Protein AF-A0A969ESJ6-F1 (afdb_monomer_lite)

pLDDT: mean 71.33, std 16.99, range [37.06, 88.94]

Radius of gyration: 12.71 Å; chains: 1; bounding box: 22×30×35 Å

Sequence (70 aa):
MNKMLPVLAALTLASGTAFAAMTFEEVDINKDGVVSTEEAATVEGLDFATADVNGDGAISVQEYQAAVAE

Secondary structure (DSSP, 8-state):
-----------------------HHHH-SS-SSEEEHHHHTTSTT--HHHH-SS-SSEEEHHHHHHHH--

Foldseek 3Di:
DDDDDDDDDDPDDDDADAPVFDQPVVLPPVPPQKRAPVSQVVTPPRPQVQLPPVPPRIHGPVSVCSSRRD

Structure (mmCIF, N/CA/C/O backbone):
data_AF-A0A969ESJ6-F1
#
_entry.id   AF-A0A969ESJ6-F1
#
loop_
_atom_site.group_PDB
_atom_site.id
_atom_site.type_symbol
_atom_site.label_atom_id
_atom_site.label_alt_id
_atom_site.label_comp_id
_atom_site.label_asym_id
_atom_site.label_entity_id
_atom_site.label_seq_id
_atom_site.pdbx_PDB_ins_code
_atom_site.Cartn_x
_atom_site.Cartn_y
_atom_site.Cartn_z
_atom_site.occupancy
_atom_site.B_iso_or_equiv
_atom_site.auth_seq_id
_atom_site.auth_comp_id
_atom_site.auth_asym_id
_atom_site.auth_atom_id
_atom_site.pdbx_PDB_model_num
ATOM 1 N N . MET A 1 1 ? -16.035 14.620 19.682 1.00 37.47 1 MET A N 1
ATOM 2 C CA . MET A 1 1 ? -16.205 13.411 20.510 1.00 37.47 1 MET A CA 1
ATOM 3 C C . MET A 1 1 ? -16.410 12.192 19.614 1.00 37.47 1 MET A C 1
ATOM 5 O O . MET A 1 1 ? -17.427 12.105 18.945 1.00 37.47 1 MET A O 1
ATOM 9 N N . ASN A 1 2 ? -15.405 11.311 19.615 1.00 46.84 2 ASN A N 1
ATOM 10 C CA . ASN A 1 2 ? -15.482 9.844 19.593 1.00 46.84 2 ASN A CA 1
ATOM 11 C C . ASN A 1 2 ? -16.232 9.144 18.446 1.00 46.84 2 ASN A C 1
ATOM 13 O O . ASN A 1 2 ? -17.429 8.890 18.546 1.00 46.84 2 ASN A O 1
ATOM 17 N N . LYS A 1 3 ? -15.468 8.622 17.478 1.00 37.06 3 LYS A N 1
ATOM 18 C CA . LYS A 1 3 ? -15.740 7.295 16.907 1.00 37.06 3 LYS A CA 1
ATOM 19 C C . LYS A 1 3 ? -14.463 6.468 16.948 1.00 37.06 3 LYS A C 1
ATOM 21 O O . LYS A 1 3 ? -13.579 6.591 16.116 1.00 37.06 3 LYS A O 1
ATOM 26 N N . MET A 1 4 ? -14.367 5.709 18.030 1.00 43.03 4 MET A N 1
ATOM 27 C CA . MET A 1 4 ? -13.404 4.641 18.230 1.00 43.03 4 MET A CA 1
ATOM 28 C C . MET A 1 4 ? -13.699 3.563 17.182 1.00 43.03 4 MET A C 1
ATOM 30 O O . MET A 1 4 ? -14.831 3.084 17.141 1.00 43.03 4 MET A O 1
ATOM 34 N N . LEU A 1 5 ? -12.718 3.173 16.371 1.00 42.22 5 LEU A N 1
ATOM 35 C CA . LEU A 1 5 ? -12.741 1.870 15.712 1.00 42.22 5 LEU A CA 1
ATOM 36 C C . LEU A 1 5 ? -11.658 1.000 16.357 1.00 42.22 5 LEU A C 1
ATOM 38 O O . LEU A 1 5 ? -10.474 1.303 16.220 1.00 42.22 5 LEU A O 1
ATOM 42 N N . PRO A 1 6 ? -12.034 -0.053 17.098 1.00 58.06 6 PRO A N 1
ATOM 43 C CA . PRO A 1 6 ? -11.138 -1.142 17.422 1.00 58.06 6 PRO A CA 1
ATOM 44 C C . PRO A 1 6 ? -11.329 -2.233 16.363 1.00 58.06 6 PRO A C 1
ATOM 46 O O . PRO A 1 6 ? -12.339 -2.928 16.364 1.00 58.06 6 PRO A O 1
ATOM 49 N N . VAL A 1 7 ? -10.373 -2.391 15.458 1.00 40.44 7 VAL A N 1
ATOM 50 C CA . VAL A 1 7 ? -10.278 -3.558 14.568 1.00 40.44 7 VAL A CA 1
ATOM 51 C C . VAL A 1 7 ? -8.786 -3.883 14.562 1.00 40.44 7 VAL A C 1
ATOM 53 O O . VAL A 1 7 ? -7.993 -3.095 14.073 1.00 40.44 7 VAL A O 1
ATOM 56 N N . LEU A 1 8 ? -8.253 -4.847 15.313 1.00 49.75 8 LEU A N 1
ATOM 57 C CA . LEU A 1 8 ? -8.570 -6.273 15.393 1.00 49.75 8 LEU A CA 1
ATOM 58 C C . LEU A 1 8 ? -8.753 -6.919 14.017 1.00 49.75 8 LEU A C 1
ATOM 60 O O . LEU A 1 8 ? -9.811 -7.449 13.709 1.00 49.75 8 LEU A O 1
ATOM 64 N N . ALA A 1 9 ? -7.688 -6.915 13.222 1.00 42.03 9 ALA A N 1
ATOM 65 C CA . ALA A 1 9 ? -7.511 -7.889 12.159 1.00 42.03 9 ALA A CA 1
ATOM 66 C C . ALA A 1 9 ? -6.148 -8.553 12.358 1.00 42.03 9 ALA A C 1
ATOM 68 O O . ALA A 1 9 ? -5.091 -7.933 12.260 1.00 42.03 9 ALA A O 1
ATOM 69 N N . ALA A 1 10 ? -6.208 -9.814 12.772 1.00 43.28 10 ALA A N 1
ATOM 70 C CA . ALA A 1 10 ? -5.067 -10.694 12.882 1.00 43.28 10 ALA A CA 1
ATOM 71 C C . ALA A 1 10 ? -4.439 -10.859 11.493 1.00 43.28 10 ALA A C 1
ATOM 73 O O . ALA A 1 10 ? -5.058 -11.434 10.604 1.00 43.28 10 ALA A O 1
ATOM 74 N N . LEU A 1 11 ? -3.213 -10.364 11.320 1.00 42.62 11 LEU A N 1
ATOM 75 C CA . LEU A 1 11 ? -2.422 -10.603 10.119 1.00 42.62 11 LEU A CA 1
ATOM 76 C C . LEU A 1 11 ? -1.876 -12.035 10.187 1.00 42.62 11 LEU A C 1
ATOM 78 O O . LEU A 1 11 ? -0.799 -12.298 10.726 1.00 42.62 11 LEU A O 1
ATOM 82 N N . THR A 1 12 ? -2.683 -12.989 9.729 1.00 43.84 12 THR A N 1
ATOM 83 C CA . THR A 1 12 ? -2.256 -14.367 9.499 1.00 43.84 12 THR A CA 1
ATOM 84 C C . THR A 1 12 ? -1.366 -14.397 8.265 1.00 43.84 12 THR A C 1
ATOM 86 O O . THR A 1 12 ? -1.828 -14.152 7.158 1.00 43.84 12 THR A O 1
ATOM 89 N N . LEU A 1 13 ? -0.085 -14.685 8.487 1.00 60.84 13 LEU A N 1
ATOM 90 C CA . LEU A 1 13 ? 0.930 -14.867 7.455 1.00 60.84 13 LEU A CA 1
ATOM 91 C C . LEU A 1 13 ? 0.574 -16.038 6.523 1.00 60.84 13 LEU A C 1
ATOM 93 O O . LEU A 1 13 ? 0.599 -17.187 6.963 1.00 60.84 13 LEU A O 1
ATOM 97 N N . ALA A 1 14 ? 0.297 -15.757 5.254 1.00 48.91 14 ALA A N 1
ATOM 98 C CA . ALA A 1 14 ? 0.304 -16.696 4.126 1.00 48.91 14 ALA A CA 1
ATOM 99 C C . ALA A 1 14 ? 0.141 -15.855 2.844 1.00 48.91 14 ALA A C 1
ATOM 101 O O . ALA A 1 14 ? -0.675 -14.950 2.866 1.00 48.91 14 ALA A O 1
ATOM 102 N N . SER A 1 15 ? 0.812 -16.056 1.715 1.00 49.59 15 SER A N 1
ATOM 103 C CA . SER A 1 15 ? 1.948 -16.888 1.320 1.00 49.59 15 SER A CA 1
ATOM 104 C C . SER A 1 15 ? 2.258 -16.455 -0.123 1.00 49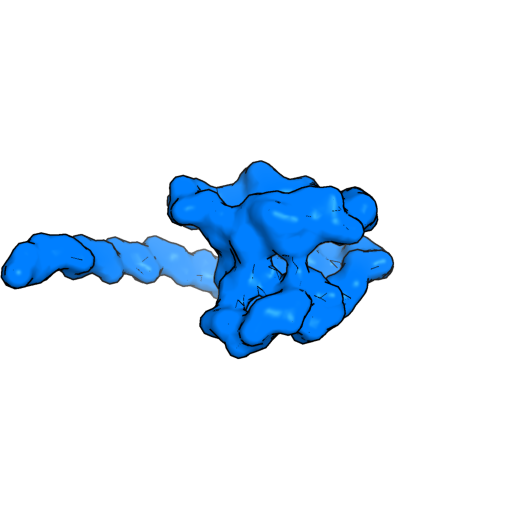.59 15 SER A C 1
ATOM 106 O O . SER A 1 15 ? 1.374 -16.579 -0.950 1.00 49.59 15 SER A O 1
ATOM 108 N N . GLY A 1 16 ? 3.475 -15.980 -0.413 1.00 60.12 16 GLY A N 1
ATOM 109 C CA . GLY A 1 16 ? 3.788 -15.198 -1.622 1.00 60.12 16 GLY A CA 1
ATOM 110 C C . GLY A 1 16 ? 3.750 -15.879 -2.997 1.00 60.12 16 GLY A C 1
ATOM 111 O O . GLY A 1 16 ? 4.227 -16.999 -3.186 1.00 60.12 16 GLY A O 1
ATOM 112 N N . THR A 1 17 ? 3.319 -15.079 -3.966 1.00 44.84 17 THR A N 1
ATOM 113 C CA . THR A 1 17 ? 3.279 -15.167 -5.426 1.00 44.84 17 THR A CA 1
ATOM 114 C C . THR A 1 17 ? 3.293 -13.735 -5.980 1.00 44.84 17 THR A C 1
ATOM 116 O O . THR A 1 17 ? 2.433 -13.319 -6.739 1.00 44.84 17 THR A O 1
ATOM 119 N N . ALA A 1 18 ? 4.352 -13.000 -5.621 1.00 49.78 18 ALA A N 1
ATOM 120 C CA . ALA A 1 18 ? 4.849 -11.778 -6.253 1.00 49.78 18 ALA A CA 1
ATOM 121 C C . ALA A 1 18 ? 4.134 -11.390 -7.565 1.00 49.78 18 ALA A C 1
ATOM 123 O O . ALA A 1 18 ? 4.609 -11.686 -8.669 1.00 49.78 18 ALA A O 1
ATOM 124 N N . PHE A 1 19 ? 3.021 -10.665 -7.442 1.00 50.72 19 PHE A N 1
ATOM 125 C CA . PHE A 1 19 ? 2.593 -9.776 -8.506 1.00 50.72 19 PHE A CA 1
ATOM 126 C C . PHE A 1 19 ? 3.731 -8.774 -8.675 1.00 50.72 19 PHE A C 1
ATOM 128 O O . PHE A 1 19 ? 4.187 -8.165 -7.709 1.00 50.72 19 PHE A O 1
ATOM 135 N N . ALA A 1 20 ? 4.243 -8.644 -9.896 1.00 51.81 20 ALA A N 1
ATOM 136 C CA . ALA A 1 20 ? 5.256 -7.661 -10.271 1.00 51.81 20 ALA A CA 1
ATOM 137 C C . ALA A 1 20 ? 4.669 -6.231 -10.250 1.00 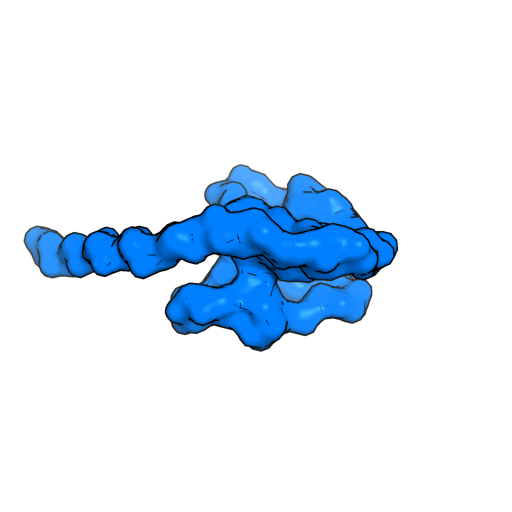51.81 20 ALA A C 1
ATOM 139 O O . ALA A 1 20 ? 4.725 -5.511 -11.244 1.00 51.81 20 ALA A O 1
ATOM 140 N N . ALA A 1 21 ? 4.033 -5.864 -9.140 1.00 56.69 21 ALA A N 1
ATOM 141 C CA . ALA A 1 21 ? 3.342 -4.617 -8.901 1.00 56.69 21 ALA A CA 1
ATOM 142 C C . ALA A 1 21 ? 4.323 -3.623 -8.276 1.00 56.69 21 ALA A C 1
ATOM 144 O O . ALA A 1 21 ? 5.167 -3.990 -7.457 1.00 56.69 21 ALA A O 1
ATOM 145 N N . MET A 1 22 ? 4.226 -2.373 -8.714 1.00 69.81 22 MET A N 1
ATOM 146 C CA . MET A 1 22 ? 4.986 -1.228 -8.211 1.00 69.81 22 MET A CA 1
ATOM 147 C C . MET A 1 22 ? 5.068 -1.234 -6.680 1.00 69.81 22 MET A C 1
ATOM 149 O O . MET A 1 22 ? 4.171 -1.714 -6.001 1.00 69.81 22 MET A O 1
ATOM 153 N N . THR A 1 23 ? 6.138 -0.729 -6.088 1.00 80.62 23 THR A N 1
ATOM 154 C CA . THR A 1 23 ? 6.206 -0.621 -4.624 1.00 80.62 23 THR A CA 1
ATOM 155 C C . THR A 1 23 ? 5.106 0.307 -4.100 1.00 80.62 23 THR A C 1
ATOM 157 O O . THR A 1 23 ? 4.660 1.206 -4.808 1.00 80.62 23 THR A O 1
ATOM 160 N N . PHE A 1 24 ? 4.674 0.124 -2.848 1.00 81.88 24 PHE A N 1
ATOM 161 C CA . PHE A 1 24 ? 3.691 1.016 -2.217 1.00 81.88 24 PHE A CA 1
ATOM 162 C C . PHE A 1 24 ? 4.078 2.496 -2.376 1.00 81.88 24 PHE A C 1
ATOM 164 O O . PHE A 1 24 ? 3.248 3.322 -2.723 1.00 81.88 24 PHE A O 1
ATOM 171 N N . GLU A 1 25 ? 5.363 2.810 -2.201 1.00 84.75 25 GLU A N 1
ATOM 172 C CA . GLU A 1 25 ? 5.912 4.166 -2.329 1.00 84.75 25 GLU A CA 1
ATOM 173 C C . GLU A 1 25 ? 5.850 4.739 -3.754 1.00 84.75 25 GLU A C 1
ATOM 175 O O . GLU A 1 25 ? 5.951 5.953 -3.929 1.00 84.75 25 GLU A O 1
ATOM 180 N N . GLU A 1 26 ? 5.744 3.888 -4.776 1.00 84.06 26 GLU A N 1
ATOM 181 C CA . GLU A 1 26 ? 5.561 4.314 -6.168 1.00 84.06 26 GLU A CA 1
ATOM 182 C C . GLU A 1 26 ? 4.095 4.619 -6.485 1.00 84.06 26 GLU A C 1
ATOM 184 O O . GLU A 1 26 ? 3.820 5.418 -7.379 1.00 84.06 26 GLU A O 1
ATOM 189 N N . VAL A 1 27 ? 3.170 3.996 -5.753 1.00 82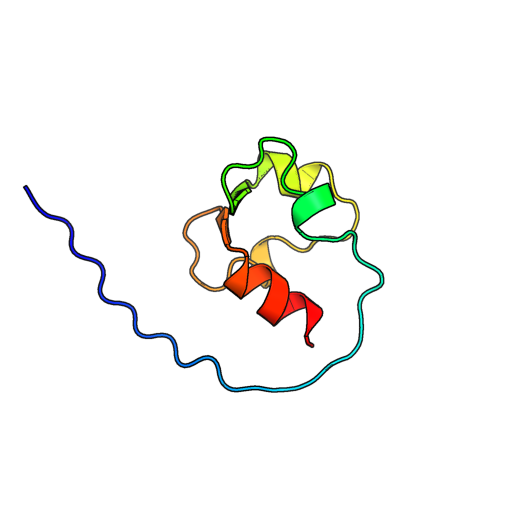.88 27 VAL A N 1
ATOM 190 C CA . VAL A 1 27 ? 1.725 4.186 -5.913 1.00 82.88 27 VAL A CA 1
ATOM 191 C C . VAL A 1 27 ? 1.201 5.316 -5.028 1.00 82.88 27 VAL A C 1
ATOM 193 O O . VAL A 1 27 ? 0.321 6.065 -5.443 1.00 82.88 27 VAL A O 1
ATOM 196 N N . ASP A 1 28 ? 1.761 5.461 -3.830 1.00 87.06 28 ASP A N 1
ATOM 197 C CA . ASP A 1 28 ? 1.497 6.557 -2.901 1.00 87.06 28 ASP A CA 1
ATOM 198 C C . ASP A 1 28 ? 2.199 7.836 -3.397 1.00 87.06 28 ASP A C 1
ATOM 200 O O . ASP A 1 28 ? 3.286 8.227 -2.952 1.00 87.06 28 ASP A O 1
ATOM 204 N N . ILE A 1 29 ? 1.593 8.465 -4.408 1.00 86.50 29 ILE A N 1
ATOM 205 C CA . ILE A 1 29 ? 2.111 9.665 -5.076 1.00 86.50 29 ILE A CA 1
ATOM 206 C C . ILE A 1 29 ? 2.193 10.819 -4.077 1.00 86.50 29 ILE A C 1
ATOM 208 O O . ILE A 1 29 ? 3.143 11.615 -4.110 1.00 86.50 29 ILE A O 1
ATOM 212 N N . ASN A 1 30 ? 1.182 10.937 -3.219 1.00 87.06 30 ASN A N 1
ATOM 213 C CA . ASN A 1 30 ? 1.058 12.039 -2.277 1.00 87.06 30 ASN A CA 1
ATOM 214 C C . ASN A 1 30 ? 1.877 11.816 -0.980 1.00 87.06 30 ASN A C 1
ATOM 216 O O . ASN A 1 30 ? 2.204 12.794 -0.297 1.00 87.06 30 ASN A O 1
ATOM 220 N N . LYS A 1 31 ? 2.298 10.573 -0.713 1.00 87.94 31 LYS A N 1
ATOM 221 C CA . LYS A 1 31 ? 3.099 10.123 0.435 1.00 87.94 31 LYS A CA 1
ATOM 222 C C . LYS A 1 31 ? 2.411 10.289 1.786 1.00 87.94 31 LYS A C 1
ATOM 224 O O . LYS A 1 31 ? 3.074 10.628 2.775 1.00 87.94 31 LYS A O 1
ATOM 229 N N . ASP A 1 32 ? 1.102 10.086 1.841 1.00 87.56 32 ASP A N 1
ATOM 230 C CA . ASP A 1 32 ? 0.309 10.155 3.070 1.00 87.56 32 ASP A CA 1
ATOM 231 C C . ASP A 1 32 ? 0.256 8.819 3.829 1.00 87.56 32 ASP A C 1
ATOM 233 O O . ASP A 1 32 ? -0.216 8.781 4.971 1.00 87.56 32 ASP A O 1
ATOM 237 N N . GLY A 1 33 ? 0.832 7.755 3.260 1.00 86.56 33 GLY A N 1
ATOM 238 C CA . GLY A 1 33 ? 0.894 6.431 3.868 1.00 86.56 33 GLY A CA 1
ATOM 239 C C . GLY A 1 33 ? -0.326 5.560 3.580 1.00 86.56 33 GLY A C 1
ATOM 240 O O . GLY A 1 33 ? -0.429 4.471 4.161 1.00 86.56 33 GLY A O 1
ATOM 241 N N . VAL A 1 34 ? -1.215 5.991 2.682 1.00 87.94 34 VAL A N 1
ATOM 242 C CA . VAL A 1 34 ? -2.282 5.173 2.102 1.00 87.94 34 VAL A CA 1
ATOM 243 C C . VAL A 1 34 ? -2.324 5.346 0.581 1.00 87.94 34 VAL A C 1
ATOM 245 O O . VAL A 1 34 ? -1.823 6.310 0.027 1.00 87.94 34 VAL A O 1
ATOM 248 N N . VAL A 1 35 ? -2.908 4.383 -0.122 1.00 87.12 35 VAL A N 1
ATOM 249 C CA . VAL A 1 35 ? -3.193 4.503 -1.553 1.00 87.12 35 VAL A CA 1
ATOM 250 C C . VAL A 1 35 ? -4.680 4.745 -1.711 1.00 87.12 35 VAL A C 1
ATOM 252 O O . VAL A 1 35 ? -5.506 3.870 -1.442 1.00 87.12 35 VAL A O 1
ATOM 255 N N . SER A 1 36 ? -5.025 5.941 -2.163 1.00 88.94 36 SER A N 1
ATOM 256 C CA . SER A 1 36 ? -6.407 6.324 -2.437 1.00 88.94 36 SER A CA 1
ATOM 257 C C . SER A 1 36 ? -6.922 5.635 -3.703 1.00 88.94 36 SER A C 1
ATOM 259 O O . SER A 1 36 ? -6.145 5.258 -4.579 1.00 88.94 36 SER A O 1
ATOM 261 N N . THR A 1 37 ? -8.242 5.537 -3.874 1.00 85.19 37 THR A N 1
ATOM 262 C CA . THR A 1 37 ? -8.843 5.055 -5.140 1.00 85.19 37 THR A CA 1
ATOM 263 C C . THR A 1 37 ? -8.341 5.813 -6.373 1.00 85.19 37 THR A C 1
ATOM 265 O O . THR A 1 37 ? -8.153 5.221 -7.433 1.00 85.19 37 THR A O 1
ATOM 268 N N . GLU A 1 38 ? -8.089 7.114 -6.232 1.00 87.12 38 GLU A N 1
ATOM 269 C CA . GLU A 1 38 ? -7.530 7.971 -7.281 1.00 87.12 38 GLU A CA 1
ATOM 270 C C . GLU A 1 38 ? -6.097 7.569 -7.651 1.00 87.12 38 GLU A C 1
ATOM 272 O O . GLU A 1 38 ? -5.761 7.544 -8.831 1.00 87.12 38 GLU A O 1
ATOM 277 N N . GLU A 1 39 ? -5.277 7.210 -6.662 1.00 86.81 39 GLU A N 1
ATOM 278 C CA . GLU A 1 39 ? -3.889 6.769 -6.839 1.00 86.81 39 GLU A CA 1
ATOM 279 C C . GLU A 1 39 ? -3.834 5.343 -7.387 1.00 86.81 39 GLU A C 1
ATOM 281 O O . GLU A 1 39 ? -3.157 5.088 -8.381 1.00 86.81 39 GLU A O 1
ATOM 286 N N . ALA A 1 40 ? -4.642 4.438 -6.838 1.00 82.06 40 ALA A N 1
ATOM 287 C CA . ALA A 1 40 ? -4.822 3.084 -7.348 1.00 82.06 40 ALA A CA 1
ATOM 288 C C . ALA A 1 40 ? -5.292 3.060 -8.807 1.00 82.06 40 ALA A C 1
ATOM 290 O O . ALA A 1 40 ? -4.824 2.235 -9.585 1.00 82.06 40 ALA A O 1
ATOM 291 N N . ALA A 1 41 ? -6.168 3.986 -9.211 1.00 83.38 41 ALA A N 1
ATOM 292 C CA . ALA A 1 41 ? -6.623 4.097 -10.596 1.00 83.38 41 ALA A CA 1
ATOM 293 C C . ALA A 1 41 ? -5.501 4.489 -11.574 1.00 83.38 41 ALA A C 1
ATOM 295 O O . ALA A 1 41 ? -5.635 4.256 -12.777 1.00 83.38 41 ALA A O 1
ATOM 296 N N . THR A 1 42 ? -4.401 5.073 -11.085 1.00 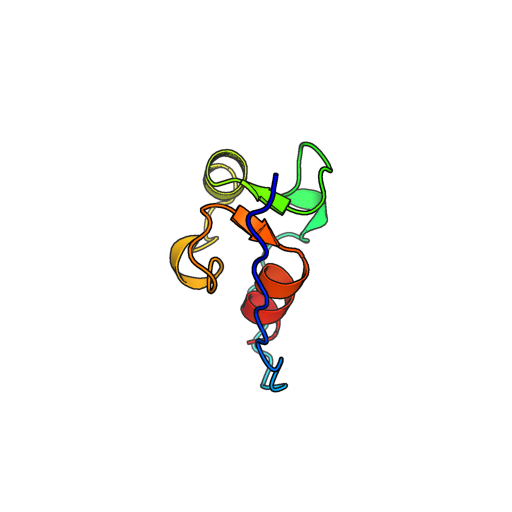82.88 42 THR A N 1
ATOM 297 C CA . THR A 1 42 ? -3.208 5.341 -11.905 1.00 82.88 42 THR A CA 1
ATOM 298 C C . THR A 1 42 ? -2.327 4.108 -12.098 1.00 82.88 42 THR A C 1
ATOM 300 O O . THR A 1 42 ? -1.483 4.092 -12.996 1.00 82.88 42 THR A O 1
ATOM 303 N N . VAL A 1 43 ? -2.539 3.063 -11.294 1.00 78.81 43 VAL A N 1
ATOM 304 C CA . VAL A 1 43 ? -1.754 1.830 -11.306 1.00 78.81 43 VAL A CA 1
ATOM 305 C C . VAL A 1 43 ? -2.494 0.760 -12.085 1.00 78.81 43 VAL A C 1
ATOM 307 O O . VAL A 1 43 ? -3.444 0.136 -11.612 1.00 78.81 43 VAL A O 1
ATOM 310 N N . GLU A 1 44 ? -2.027 0.506 -13.302 1.00 74.19 44 GLU A N 1
ATOM 311 C CA . GLU A 1 44 ? -2.582 -0.571 -14.112 1.00 74.19 44 GLU A CA 1
ATOM 312 C C . GLU A 1 44 ? -2.323 -1.937 -13.454 1.00 74.19 44 GLU A C 1
ATOM 314 O O . GLU A 1 44 ? -1.182 -2.317 -13.195 1.00 74.19 44 GLU A O 1
ATOM 319 N N . GLY A 1 45 ? -3.401 -2.685 -13.200 1.00 71.00 45 GLY A N 1
ATOM 320 C CA . GLY A 1 45 ? -3.347 -4.030 -12.617 1.00 71.00 45 GLY A CA 1
ATOM 321 C C . GLY A 1 45 ? -3.477 -4.090 -11.094 1.00 71.00 45 GLY A C 1
ATOM 322 O O . GLY A 1 45 ? -3.491 -5.194 -10.552 1.00 71.00 45 GLY A O 1
ATOM 323 N N . LEU A 1 46 ? -3.613 -2.950 -10.407 1.00 75.06 46 LEU A N 1
ATOM 324 C CA . LEU A 1 46 ? -3.924 -2.931 -8.980 1.00 75.06 46 LEU A CA 1
ATOM 325 C C . LEU A 1 46 ? -5.433 -3.103 -8.781 1.00 75.06 46 LEU A C 1
ATOM 327 O O . LEU A 1 46 ? -6.228 -2.218 -9.102 1.00 75.06 46 LEU A O 1
ATOM 331 N N . ASP A 1 47 ? -5.837 -4.260 -8.259 1.00 79.62 47 ASP A N 1
ATOM 332 C CA . ASP A 1 47 ? -7.240 -4.525 -7.955 1.00 79.62 47 ASP A 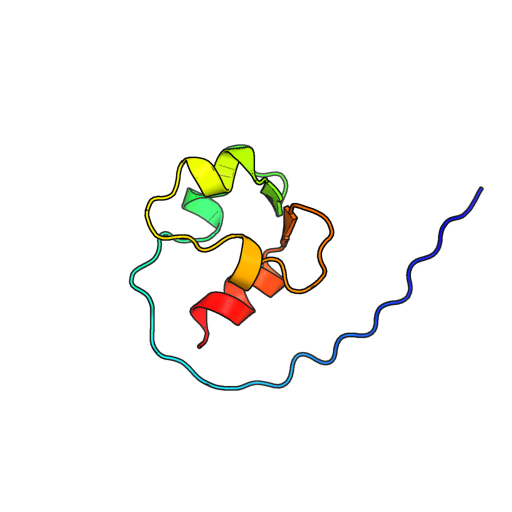CA 1
ATOM 333 C C . ASP A 1 47 ? -7.596 -3.929 -6.590 1.00 79.62 47 ASP A C 1
ATOM 335 O O . ASP A 1 47 ? -7.380 -4.535 -5.538 1.00 79.62 47 ASP A O 1
ATOM 339 N N . PHE A 1 48 ? -8.113 -2.699 -6.617 1.00 80.25 48 PHE A N 1
ATOM 340 C CA . PHE A 1 48 ? -8.427 -1.945 -5.406 1.00 80.25 48 PHE A CA 1
ATOM 341 C C . PHE A 1 48 ? -9.394 -2.695 -4.487 1.00 80.25 48 PHE A C 1
ATOM 343 O O . PHE A 1 48 ? -9.212 -2.703 -3.279 1.00 80.25 48 PHE A O 1
ATOM 350 N N . ALA A 1 49 ? -10.393 -3.369 -5.057 1.00 81.12 49 ALA A N 1
ATOM 351 C CA . ALA A 1 49 ? -11.387 -4.113 -4.289 1.00 81.12 49 ALA A CA 1
ATOM 352 C C . ALA A 1 49 ? -10.801 -5.354 -3.596 1.00 81.12 49 ALA A C 1
ATOM 354 O O . ALA A 1 49 ? -11.324 -5.783 -2.571 1.00 81.12 49 ALA A O 1
ATOM 355 N N . THR A 1 50 ? -9.741 -5.937 -4.158 1.00 78.94 50 THR A N 1
ATOM 356 C CA . THR A 1 50 ? -9.027 -7.068 -3.553 1.00 78.94 50 THR A CA 1
ATOM 357 C C . THR A 1 50 ? -8.027 -6.600 -2.493 1.00 78.94 50 THR A C 1
ATOM 359 O O . THR A 1 50 ? -7.824 -7.290 -1.497 1.00 78.94 50 THR A O 1
ATOM 362 N N . ALA A 1 51 ? -7.418 -5.429 -2.690 1.00 80.19 51 ALA A N 1
ATOM 363 C CA . ALA A 1 51 ? -6.445 -4.863 -1.762 1.00 80.19 51 ALA A CA 1
ATOM 364 C C . ALA A 1 51 ? -7.089 -4.122 -0.572 1.00 80.19 51 ALA A C 1
ATOM 366 O O . ALA A 1 51 ? -6.569 -4.218 0.535 1.00 80.19 51 ALA A O 1
ATOM 367 N N . ASP A 1 52 ? -8.215 -3.427 -0.760 1.00 85.44 52 ASP A N 1
ATOM 368 C CA . ASP A 1 52 ? -8.990 -2.768 0.305 1.00 85.44 52 ASP A CA 1
ATOM 369 C C . ASP A 1 52 ? -9.836 -3.803 1.067 1.00 85.44 52 ASP A C 1
ATOM 371 O O . ASP A 1 52 ? -11.045 -3.956 0.875 1.00 85.44 52 ASP A O 1
ATOM 375 N N . VAL A 1 53 ? -9.160 -4.575 1.919 1.00 83.31 53 VAL A N 1
ATOM 376 C CA . VAL A 1 53 ? -9.774 -5.638 2.728 1.00 83.31 53 VAL A CA 1
ATOM 377 C C . VAL A 1 53 ? -10.743 -5.051 3.752 1.00 83.31 53 VAL A C 1
ATOM 379 O O . VAL A 1 53 ? -11.737 -5.691 4.113 1.00 83.31 53 VAL A O 1
ATOM 382 N N . ASN A 1 54 ? -10.442 -3.856 4.261 1.00 83.12 54 ASN A N 1
ATOM 383 C CA . ASN A 1 54 ? -11.219 -3.229 5.318 1.00 83.12 54 ASN A CA 1
ATOM 384 C C . ASN A 1 54 ? -12.447 -2.449 4.782 1.00 83.12 54 ASN A C 1
ATOM 386 O O . ASN A 1 54 ? -13.438 -2.304 5.509 1.00 83.12 54 ASN A O 1
ATOM 390 N N . GLY A 1 55 ? -12.424 -2.034 3.514 1.00 85.31 55 GLY A N 1
ATOM 391 C CA . GLY A 1 55 ? -13.508 -1.342 2.823 1.00 85.31 55 GLY A CA 1
ATOM 392 C C . GLY A 1 55 ? -13.645 0.136 3.191 1.00 85.31 55 GLY A C 1
ATOM 393 O O . GLY A 1 55 ? -14.765 0.662 3.137 1.00 85.31 55 GLY A O 1
ATOM 394 N N . ASP A 1 56 ? -12.571 0.805 3.619 1.00 85.75 56 ASP A N 1
ATOM 395 C CA . ASP A 1 56 ? -12.583 2.234 3.958 1.00 85.75 56 ASP A CA 1
ATOM 396 C C . ASP A 1 56 ? -12.350 3.143 2.749 1.00 85.75 56 ASP A C 1
ATOM 398 O O . ASP A 1 56 ? -12.492 4.365 2.870 1.00 85.75 56 ASP A O 1
ATOM 402 N N . GLY A 1 57 ? -12.091 2.570 1.571 1.00 84.56 57 GLY A N 1
ATOM 403 C CA . GLY A 1 57 ? -11.846 3.332 0.355 1.00 84.56 57 GLY A CA 1
ATOM 404 C C . GLY A 1 57 ? -10.414 3.850 0.247 1.00 84.56 57 GLY A C 1
ATOM 405 O O . GLY A 1 57 ? -10.155 4.702 -0.611 1.00 84.56 57 GLY A O 1
ATOM 406 N N . ALA A 1 58 ? -9.485 3.301 1.038 1.00 87.00 58 ALA A N 1
ATOM 407 C CA . ALA A 1 58 ? -8.048 3.447 0.847 1.00 87.00 58 ALA A CA 1
ATOM 408 C C . ALA A 1 58 ? -7.321 2.112 1.093 1.00 87.00 58 ALA A C 1
ATOM 410 O O . ALA A 1 58 ? -7.813 1.236 1.787 1.00 87.00 58 ALA A O 1
ATOM 411 N N . ILE A 1 59 ? -6.128 1.943 0.526 1.00 86.88 59 ILE A N 1
ATOM 412 C CA . ILE A 1 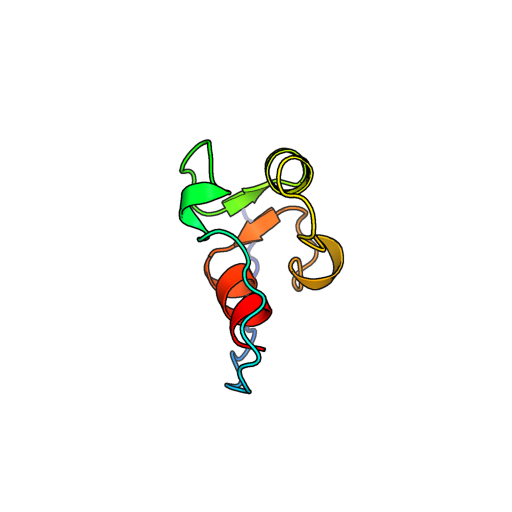59 ? -5.278 0.781 0.805 1.00 86.88 59 ILE A CA 1
ATOM 413 C C . ILE A 1 59 ? -4.141 1.241 1.700 1.00 86.88 59 ILE A C 1
ATOM 415 O O . ILE A 1 59 ? -3.265 1.999 1.279 1.00 86.88 59 ILE A O 1
ATOM 419 N N . SER A 1 60 ? -4.118 0.767 2.938 1.00 88.31 60 SER A N 1
ATOM 420 C CA . SER A 1 60 ? -2.990 1.020 3.834 1.00 88.31 60 SER A CA 1
ATOM 421 C C . SER A 1 60 ? -1.738 0.241 3.415 1.00 88.31 60 SER A C 1
ATOM 423 O O . SER A 1 60 ? -1.809 -0.803 2.766 1.00 88.31 60 SER A O 1
ATOM 425 N N . VAL A 1 61 ? -0.563 0.686 3.870 1.00 83.56 61 VAL A N 1
ATOM 426 C CA . VAL A 1 61 ? 0.703 -0.067 3.733 1.00 83.56 61 VAL A CA 1
ATOM 427 C C . VAL A 1 61 ? 0.571 -1.524 4.193 1.00 83.56 61 VAL A C 1
ATOM 429 O O . VAL A 1 61 ? 1.221 -2.411 3.635 1.00 83.56 61 VAL A O 1
ATOM 432 N N . GLN A 1 62 ? -0.220 -1.789 5.237 1.00 83.44 62 GLN A N 1
ATOM 433 C CA . GLN A 1 62 ? -0.423 -3.151 5.733 1.00 83.44 62 GLN A CA 1
ATOM 434 C C . GLN A 1 62 ? -1.260 -3.994 4.772 1.00 83.44 62 GLN A C 1
ATOM 436 O O . GLN A 1 62 ? -0.919 -5.150 4.537 1.00 83.44 62 GLN A O 1
ATOM 441 N N . GLU A 1 63 ? -2.322 -3.424 4.212 1.00 83.50 63 GLU A N 1
ATOM 442 C CA . GLU A 1 63 ? -3.188 -4.089 3.237 1.00 83.50 63 GLU A CA 1
ATOM 443 C C . GLU A 1 63 ? -2.487 -4.308 1.907 1.00 83.50 63 GLU A C 1
ATOM 445 O O . GLU A 1 63 ? -2.544 -5.404 1.358 1.00 83.50 63 GLU A O 1
ATOM 450 N N . TYR A 1 64 ? -1.730 -3.314 1.444 1.00 80.31 64 TYR A N 1
ATOM 451 C CA . TYR A 1 64 ? -0.892 -3.446 0.263 1.00 80.31 64 TYR A CA 1
ATOM 452 C C . TYR A 1 64 ? 0.095 -4.601 0.418 1.00 80.31 64 TYR A C 1
ATOM 454 O O . TYR A 1 64 ? 0.182 -5.474 -0.441 1.00 80.31 64 TYR A O 1
ATOM 462 N N . GLN A 1 65 ? 0.810 -4.641 1.548 1.00 78.56 65 GLN A N 1
ATOM 463 C CA . GLN A 1 65 ? 1.733 -5.731 1.852 1.00 78.56 65 GLN A CA 1
ATOM 464 C C . GLN A 1 65 ? 1.021 -7.074 1.963 1.00 78.56 65 GLN A C 1
ATOM 466 O O . GLN A 1 65 ? 1.578 -8.065 1.514 1.00 78.56 65 GLN A O 1
ATOM 471 N N . ALA A 1 66 ? -0.182 -7.122 2.534 1.00 76.75 66 ALA A N 1
ATOM 472 C CA . ALA A 1 66 ? -0.970 -8.347 2.584 1.00 76.75 66 ALA A CA 1
ATOM 473 C C . ALA A 1 66 ? -1.365 -8.825 1.176 1.00 76.75 66 ALA A C 1
ATOM 475 O O . ALA A 1 66 ? -1.257 -10.015 0.903 1.00 76.75 66 ALA A O 1
ATOM 476 N N . ALA A 1 67 ? -1.736 -7.908 0.278 1.00 73.81 67 ALA A N 1
ATOM 477 C CA . ALA A 1 67 ? -2.138 -8.214 -1.093 1.00 73.81 67 ALA A CA 1
ATOM 478 C C . ALA A 1 67 ? -0.970 -8.663 -1.991 1.00 73.81 67 ALA A C 1
ATOM 480 O O . ALA A 1 67 ? -1.156 -9.522 -2.845 1.00 73.81 67 ALA A O 1
ATOM 481 N N . VAL A 1 68 ? 0.240 -8.113 -1.810 1.00 69.75 68 VAL A N 1
ATOM 482 C CA . VAL A 1 68 ? 1.439 -8.511 -2.589 1.00 69.75 68 VAL A CA 1
ATOM 483 C C . VAL A 1 68 ? 2.260 -9.629 -1.940 1.00 69.75 68 VAL A C 1
ATOM 485 O O . VAL A 1 68 ? 3.181 -10.160 -2.563 1.00 69.75 68 VAL A O 1
ATOM 488 N N . ALA A 1 69 ? 1.981 -9.953 -0.674 1.00 64.94 69 ALA A N 1
ATOM 489 C CA . ALA A 1 69 ? 2.547 -11.108 0.016 1.00 64.94 69 ALA A CA 1
ATOM 490 C C . ALA A 1 69 ? 1.770 -12.407 -0.256 1.00 64.94 69 ALA A C 1
ATOM 492 O O . ALA A 1 69 ? 2.178 -13.440 0.282 1.00 64.94 69 ALA A O 1
ATOM 493 N N . GLU A 1 70 ? 0.701 -12.361 -1.061 1.00 51.75 70 GLU A N 1
ATOM 494 C CA . GLU A 1 70 ? 0.107 -13.522 -1.741 1.00 51.75 70 GLU A CA 1
ATOM 495 C C . GLU A 1 70 ? 0.831 -13.888 -3.013 1.00 51.75 70 GLU A C 1
ATOM 497 O O . GLU A 1 70 ? 1.592 -13.059 -3.564 1.00 51.75 70 GLU A O 1
#